Protein AF-A0A376FB75-F1 (afdb_monomer)

Radius of gyration: 23.33 Å; Cα contacts (8 Å, |Δi|>4): 50; chains: 1; bounding box: 31×39×54 Å

Nearest PDB structures (foldseek):
  7ae5-assembly1_E  TM=6.919E-01  e=5.314E-03  Sedimentibacter hydroxybenzoicus
  7ae5-assembly1_F  TM=6.878E-01  e=9.190E-03  Sedimentibacter hydroxybenzoicus
  7ae5-assembly1_B  TM=6.719E-01  e=8.014E-03  Sedimentibacter hydroxybenzoicus
  7ae5-assembly1_A  TM=6.728E-01  e=1.129E-02  Sedimentibacter hydroxybenzoicus
  5m1c-assembly1_A-2  TM=6.889E-01  e=2.002E-01  Escherichia coli CFT073

Structure (mmCIF, N/CA/C/O backbone):
data_AF-A0A376FB75-F1
#
_entry.id   AF-A0A376FB75-F1
#
loop_
_atom_site.group_PDB
_atom_site.id
_atom_site.type_symbol
_atom_site.label_atom_id
_atom_site.label_alt_id
_atom_site.label_comp_id
_atom_site.label_asym_id
_atom_site.label_entity_id
_atom_site.label_seq_id
_atom_site.pdbx_PDB_ins_code
_atom_site.Cartn_x
_atom_site.Cartn_y
_atom_site.Cartn_z
_atom_site.occupancy
_atom_site.B_iso_or_equiv
_atom_site.auth_seq_id
_atom_site.auth_comp_id
_atom_site.auth_asym_id
_atom_site.auth_atom_id
_atom_site.pdbx_PDB_model_num
ATOM 1 N N . MET A 1 1 ? 4.539 -4.148 -13.757 1.00 88.12 1 MET A N 1
ATOM 2 C CA . MET A 1 1 ? 4.845 -4.463 -15.175 1.00 88.12 1 MET A CA 1
ATOM 3 C C . MET A 1 1 ? 5.404 -3.205 -15.816 1.00 88.12 1 MET A C 1
ATOM 5 O O . MET A 1 1 ? 4.843 -2.147 -15.571 1.00 88.12 1 MET A O 1
ATOM 9 N N . GLN A 1 2 ? 6.487 -3.295 -16.585 1.00 93.31 2 GLN A N 1
ATOM 10 C CA . GLN A 1 2 ? 7.083 -2.145 -17.273 1.00 93.31 2 GLN A CA 1
ATOM 11 C C . GLN A 1 2 ? 6.862 -2.278 -18.781 1.00 93.31 2 GLN A C 1
ATOM 13 O O . GLN A 1 2 ? 7.119 -3.340 -19.344 1.00 93.31 2 GLN A O 1
ATOM 18 N N . LEU A 1 3 ? 6.364 -1.217 -19.412 1.00 95.12 3 LEU A N 1
ATOM 19 C CA . LEU A 1 3 ? 6.197 -1.106 -20.856 1.00 95.12 3 LEU A CA 1
ATOM 20 C C . LEU A 1 3 ? 7.256 -0.136 -21.375 1.00 95.12 3 LEU A C 1
ATOM 22 O O . LEU A 1 3 ? 7.147 1.060 -21.084 1.00 95.12 3 LEU A O 1
ATOM 26 N N . PRO A 1 4 ? 8.278 -0.621 -22.092 1.00 95.38 4 PRO A N 1
ATOM 27 C CA . PRO A 1 4 ? 9.358 0.238 -22.532 1.00 95.38 4 PRO A CA 1
ATOM 28 C C . PRO A 1 4 ? 8.980 1.085 -23.754 1.00 95.38 4 PRO A C 1
ATOM 30 O O . PRO A 1 4 ? 8.109 0.692 -24.531 1.00 95.38 4 PRO A O 1
ATOM 33 N N . ASN A 1 5 ? 9.686 2.199 -23.961 1.00 94.56 5 ASN A N 1
ATOM 34 C CA . ASN A 1 5 ? 9.630 3.023 -25.183 1.00 94.56 5 ASN A CA 1
ATOM 35 C C . ASN A 1 5 ? 8.231 3.538 -25.563 1.00 94.56 5 ASN A C 1
ATOM 37 O O . ASN A 1 5 ? 7.829 3.510 -26.729 1.00 94.56 5 ASN A O 1
ATOM 41 N N . MET A 1 6 ? 7.471 4.010 -24.583 1.00 95.75 6 MET A N 1
ATOM 42 C CA . MET A 1 6 ? 6.119 4.503 -24.809 1.00 95.75 6 MET A CA 1
ATOM 43 C C . MET A 1 6 ? 6.093 6.023 -24.963 1.00 95.75 6 MET A C 1
ATOM 45 O O . MET A 1 6 ? 6.855 6.744 -24.321 1.00 95.75 6 MET A O 1
ATOM 49 N N . SER A 1 7 ? 5.143 6.527 -25.752 1.00 95.12 7 SER A N 1
ATOM 50 C CA . SER A 1 7 ? 4.975 7.967 -25.950 1.00 95.12 7 SER A CA 1
ATOM 51 C C . SER A 1 7 ? 4.593 8.698 -24.656 1.00 95.12 7 SER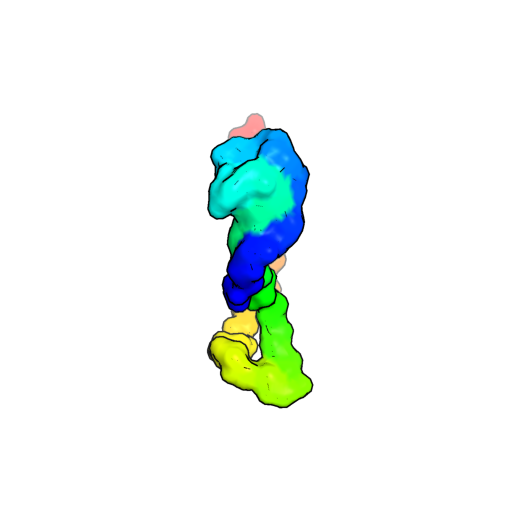 A C 1
ATOM 53 O O . SER A 1 7 ? 3.752 8.240 -23.865 1.00 95.12 7 SER A O 1
ATOM 55 N N . VAL A 1 8 ? 5.176 9.873 -24.465 1.00 94.06 8 VAL A N 1
ATOM 56 C CA . VAL A 1 8 ? 4.873 10.855 -23.421 1.00 94.06 8 VAL A CA 1
ATOM 57 C C . VAL A 1 8 ? 4.975 12.263 -24.021 1.00 94.06 8 VAL A C 1
ATOM 59 O O . VAL A 1 8 ? 5.226 12.425 -25.211 1.00 94.06 8 VAL A O 1
ATOM 62 N N . LEU A 1 9 ? 4.708 13.294 -23.226 1.00 92.75 9 LEU A N 1
ATOM 63 C CA . LEU A 1 9 ? 4.900 14.675 -23.647 1.00 92.75 9 LEU A CA 1
ATOM 64 C C . LEU A 1 9 ? 6.388 14.943 -23.935 1.00 92.75 9 LEU A C 1
ATOM 66 O O . LEU A 1 9 ? 7.232 14.655 -23.096 1.00 92.75 9 LEU A O 1
ATOM 70 N N . GLU A 1 10 ? 6.694 15.570 -25.073 1.00 89.81 10 GLU A N 1
ATOM 71 C CA . GLU A 1 10 ? 8.066 15.951 -25.475 1.00 89.81 10 GLU A CA 1
ATOM 72 C C . GLU A 1 10 ? 8.797 16.827 -24.444 1.00 89.81 10 GLU A C 1
ATOM 74 O O . GLU A 1 10 ? 10.018 16.805 -24.343 1.00 89.81 10 GLU A O 1
ATOM 79 N N . LEU A 1 11 ? 8.041 17.603 -23.664 1.00 92.25 11 LEU A N 1
ATOM 80 C CA . LEU A 1 11 ? 8.558 18.486 -22.619 1.00 92.25 11 LEU A CA 1
ATOM 81 C C . LEU A 1 11 ? 8.744 17.791 -21.265 1.00 92.25 11 LEU A C 1
ATOM 83 O O . LEU A 1 11 ? 9.094 18.466 -20.300 1.00 92.25 11 LEU A O 1
ATOM 87 N N . ASP A 1 12 ? 8.480 16.486 -21.163 1.00 90.12 12 ASP A N 1
ATOM 88 C CA . ASP A 1 12 ? 8.766 15.727 -19.949 1.00 90.12 12 ASP A CA 1
ATOM 89 C C . ASP A 1 12 ? 10.291 15.623 -19.760 1.00 90.12 12 ASP A C 1
ATOM 91 O O . ASP A 1 12 ? 10.953 14.909 -20.523 1.00 90.12 12 ASP A O 1
ATOM 95 N N . PRO A 1 13 ? 10.874 16.298 -18.749 1.00 89.81 13 PRO A N 1
ATOM 96 C CA . PRO A 1 13 ? 12.319 16.298 -18.536 1.00 89.81 13 PRO A CA 1
ATOM 97 C C . PRO A 1 13 ? 12.858 14.928 -18.099 1.00 89.81 13 PRO A C 1
ATOM 99 O O . PRO A 1 13 ? 14.071 14.730 -18.099 1.00 89.81 13 PRO A O 1
ATOM 102 N N . GLY A 1 14 ? 11.982 13.995 -17.706 1.00 87.69 14 GLY A N 1
ATOM 103 C CA . GLY A 1 14 ? 12.334 12.612 -17.392 1.00 87.69 14 GLY A CA 1
ATOM 104 C C . GLY A 1 14 ? 12.340 11.673 -18.603 1.00 87.69 14 GLY A C 1
ATOM 105 O O . GLY A 1 14 ? 12.679 10.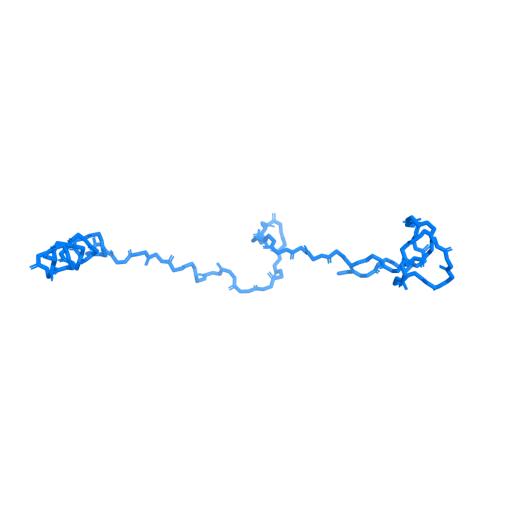501 -18.445 1.00 87.69 14 GLY A O 1
ATOM 106 N N . SER A 1 15 ? 11.960 12.150 -19.794 1.00 90.06 15 SER A N 1
ATOM 107 C CA . SER A 1 15 ? 11.971 11.360 -21.031 1.00 90.06 15 SER A CA 1
ATOM 108 C C . SER A 1 15 ? 13.352 11.357 -21.696 1.00 90.06 15 SER A C 1
ATOM 110 O O . SER A 1 15 ? 14.061 12.364 -21.712 1.00 90.06 15 SER A O 1
ATOM 112 N N . SER A 1 16 ? 13.764 10.204 -22.224 1.00 87.69 16 SER A N 1
ATOM 113 C CA . SER A 1 16 ? 14.996 10.070 -23.004 1.00 87.69 16 SER A CA 1
ATOM 114 C C . SER A 1 16 ? 14.879 8.869 -23.946 1.00 87.69 16 SER A C 1
ATOM 116 O O . SER A 1 16 ? 14.887 7.731 -23.468 1.00 87.69 16 SER A O 1
ATOM 118 N N . PRO A 1 17 ? 14.791 9.079 -25.274 1.00 90.62 17 PRO A N 1
ATOM 119 C CA . PRO A 1 17 ? 14.723 10.363 -25.994 1.00 90.62 17 PRO A CA 1
ATOM 120 C C . PRO A 1 17 ? 13.506 11.232 -25.623 1.00 90.62 17 PRO A C 1
ATOM 122 O O . PRO A 1 17 ? 12.559 10.732 -25.020 1.00 90.62 17 PRO A O 1
ATOM 125 N N . ALA A 1 18 ? 13.525 12.520 -25.992 1.00 92.75 18 ALA A N 1
ATOM 126 C CA . ALA A 1 18 ? 12.395 13.425 -25.755 1.00 92.75 18 ALA A CA 1
ATOM 127 C C . ALA A 1 18 ? 11.082 12.805 -26.268 1.00 92.75 18 ALA A C 1
ATOM 129 O O . ALA A 1 18 ? 11.060 12.172 -27.326 1.00 92.75 18 ALA A O 1
ATOM 130 N N . GLY A 1 19 ? 10.030 12.890 -25.451 1.00 93.12 19 GLY A N 1
ATOM 131 C CA . GLY A 1 19 ? 8.715 12.333 -25.779 1.00 93.12 19 GLY A CA 1
ATOM 132 C C . GLY A 1 19 ? 8.603 10.814 -25.664 1.00 93.12 19 GLY A C 1
ATOM 133 O O . GLY A 1 19 ? 7.530 10.266 -25.922 1.00 93.12 19 GLY A O 1
ATOM 134 N N . ILE A 1 20 ? 9.656 10.116 -25.223 1.00 94.81 20 ILE A N 1
ATOM 135 C CA . ILE A 1 20 ? 9.667 8.663 -25.026 1.00 94.81 20 ILE A CA 1
ATOM 136 C C . ILE A 1 20 ? 10.110 8.314 -23.60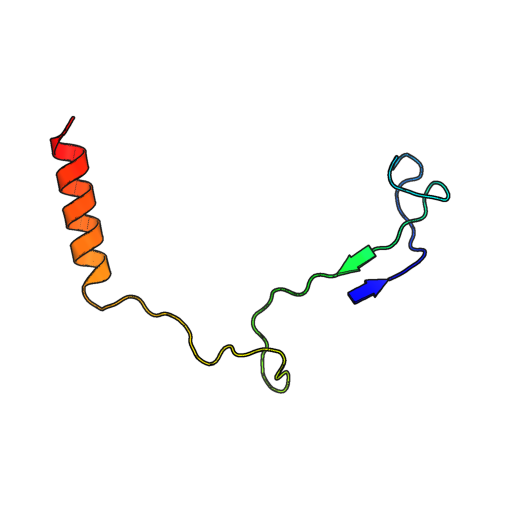1 1.00 94.81 20 ILE A C 1
ATOM 138 O O . ILE A 1 20 ? 11.148 8.756 -23.112 1.00 94.81 20 ILE A O 1
ATOM 142 N N . THR A 1 21 ? 9.317 7.489 -22.920 1.00 95.00 21 THR A N 1
ATOM 143 C CA . THR A 1 21 ? 9.647 6.980 -21.585 1.00 95.00 21 THR A CA 1
ATOM 144 C C . THR A 1 21 ? 9.060 5.594 -21.353 1.00 95.00 21 THR A C 1
ATOM 146 O O . THR A 1 21 ? 8.109 5.172 -22.018 1.00 95.00 21 THR A O 1
ATOM 149 N N . ASP A 1 22 ? 9.593 4.891 -20.366 1.00 94.50 22 ASP A N 1
ATOM 150 C CA . ASP A 1 22 ? 9.033 3.627 -19.917 1.00 94.50 22 ASP A CA 1
ATOM 151 C C . ASP A 1 22 ? 7.838 3.886 -18.994 1.00 94.50 22 ASP A C 1
ATOM 153 O O . ASP A 1 22 ? 7.879 4.732 -18.100 1.00 94.50 22 ASP A O 1
ATOM 157 N N . LYS A 1 23 ? 6.752 3.134 -19.178 1.00 93.25 23 LYS A N 1
ATOM 158 C CA . LYS A 1 23 ? 5.571 3.223 -18.311 1.00 93.25 23 LYS A CA 1
ATOM 159 C C . LYS A 1 23 ? 5.552 2.062 -17.335 1.00 93.25 23 LYS A C 1
ATOM 161 O O . LYS A 1 23 ? 5.595 0.899 -17.732 1.00 93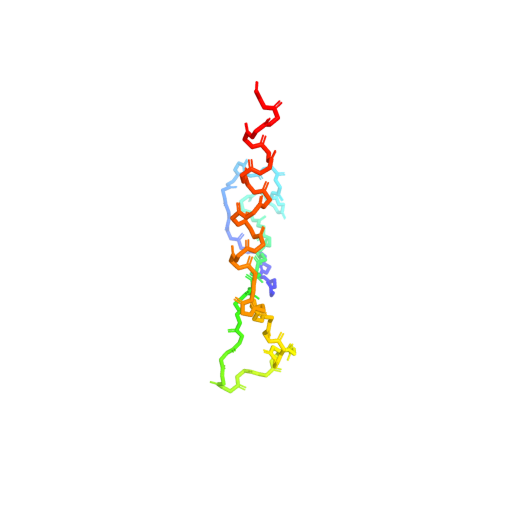.25 23 LYS A O 1
ATOM 166 N N . LEU A 1 24 ? 5.438 2.375 -16.050 1.00 94.31 24 LEU A N 1
ATOM 167 C CA . LEU A 1 24 ? 5.266 1.388 -14.994 1.00 94.31 24 LEU A CA 1
ATOM 168 C C . LEU A 1 24 ? 3.779 1.249 -14.654 1.00 94.31 24 LEU A C 1
ATOM 170 O O . LEU A 1 24 ? 3.149 2.195 -14.191 1.00 94.31 24 LEU A O 1
ATOM 174 N N . ILE A 1 25 ? 3.232 0.049 -14.840 1.00 93.12 25 ILE A N 1
ATOM 175 C CA . ILE A 1 25 ? 1.920 -0.325 -14.313 1.00 93.12 25 ILE A CA 1
ATOM 176 C C . ILE A 1 25 ? 2.124 -0.988 -12.956 1.00 93.12 25 ILE A C 1
ATOM 178 O O . ILE A 1 25 ? 2.754 -2.054 -12.856 1.00 93.12 25 ILE A O 1
ATOM 182 N N . ILE A 1 26 ? 1.558 -0.353 -11.934 1.00 92.44 26 ILE A N 1
ATOM 183 C CA . ILE A 1 26 ? 1.432 -0.890 -10.584 1.00 92.44 26 ILE A CA 1
ATOM 184 C C . ILE A 1 26 ? -0.021 -1.316 -10.411 1.00 92.44 26 ILE A C 1
ATOM 186 O O . ILE A 1 26 ? -0.913 -0.485 -10.264 1.00 92.44 26 ILE A O 1
ATOM 190 N N . ASP A 1 27 ? -0.245 -2.622 -10.458 1.00 88.62 27 ASP A N 1
ATOM 191 C CA . ASP A 1 27 ? -1.518 -3.223 -10.083 1.00 88.62 27 ASP A CA 1
ATOM 192 C C . ASP A 1 27 ? -1.464 -3.538 -8.585 1.00 88.62 27 ASP A C 1
ATOM 194 O O . ASP A 1 27 ? -0.796 -4.482 -8.166 1.00 88.62 27 ASP A O 1
ATOM 198 N N . ALA A 1 28 ? -2.096 -2.680 -7.784 1.00 88.12 28 ALA A N 1
ATOM 199 C CA . ALA A 1 28 ? -2.197 -2.809 -6.329 1.00 88.12 28 ALA A CA 1
ATOM 200 C C . ALA A 1 28 ? -3.605 -3.243 -5.887 1.00 88.12 28 ALA A C 1
ATOM 202 O O . ALA A 1 28 ? -4.010 -2.998 -4.750 1.00 88.12 28 ALA A O 1
ATOM 203 N N . THR A 1 29 ? -4.379 -3.840 -6.793 1.00 86.12 29 THR A N 1
ATOM 204 C CA . THR A 1 29 ? -5.701 -4.367 -6.461 1.00 86.12 29 THR A CA 1
ATOM 205 C C . THR A 1 29 ? -5.573 -5.689 -5.705 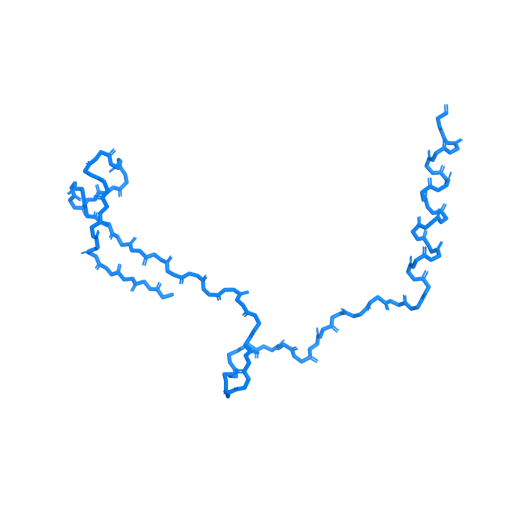1.00 86.12 29 THR A C 1
ATOM 207 O O . THR A 1 29 ? -4.581 -6.409 -5.830 1.00 86.12 29 THR A O 1
ATOM 210 N N . THR A 1 30 ? -6.562 -6.010 -4.872 1.00 84.00 30 THR A N 1
ATOM 211 C CA . THR A 1 30 ? -6.657 -7.351 -4.290 1.00 84.00 30 THR A CA 1
ATOM 212 C C . THR A 1 30 ? -7.029 -8.337 -5.406 1.00 84.00 30 THR A C 1
ATOM 214 O O . THR A 1 30 ? -8.049 -8.123 -6.064 1.00 84.00 30 THR A O 1
ATOM 217 N N . PRO A 1 31 ? -6.246 -9.404 -5.629 1.00 85.94 31 PRO A N 1
ATOM 218 C CA . PRO A 1 31 ? -6.531 -10.404 -6.648 1.00 85.94 31 PRO A CA 1
ATOM 219 C C . PRO A 1 31 ? -7.894 -11.063 -6.441 1.00 85.94 31 PRO A C 1
ATOM 221 O O . PRO A 1 31 ? -8.305 -11.348 -5.314 1.00 85.94 31 PRO A O 1
ATOM 224 N N . VAL A 1 32 ? -8.566 -11.359 -7.550 1.00 86.12 32 VAL A N 1
ATOM 225 C CA . VAL A 1 32 ? -9.801 -12.148 -7.590 1.00 86.12 32 VAL A CA 1
ATOM 226 C C . VAL A 1 32 ? -9.513 -13.447 -8.335 1.00 86.12 32 VAL A C 1
ATOM 228 O O . VAL A 1 32 ? -8.764 -13.453 -9.312 1.00 86.12 32 VAL A O 1
ATOM 231 N N . ALA A 1 33 ? -10.113 -14.555 -7.887 1.00 85.31 33 ALA A N 1
ATOM 232 C CA . ALA A 1 33 ? -9.941 -15.858 -8.523 1.00 85.31 33 ALA A CA 1
ATOM 233 C C . ALA A 1 33 ? -10.179 -15.774 -10.051 1.00 85.31 33 ALA A C 1
ATOM 235 O O . ALA A 1 33 ? -11.157 -15.153 -10.475 1.00 85.31 33 ALA A O 1
ATOM 236 N N . PRO A 1 34 ? -9.319 -16.386 -10.888 1.00 89.44 34 PRO A N 1
ATOM 237 C CA . PRO A 1 34 ? -8.285 -17.371 -10.551 1.00 89.44 34 PRO A CA 1
ATOM 238 C C . PRO A 1 34 ? -6.899 -16.778 -10.233 1.00 89.44 34 PRO A C 1
ATOM 240 O O . PRO A 1 34 ? -5.941 -17.538 -10.131 1.00 89.44 34 PRO A O 1
ATOM 243 N N . ASP A 1 35 ? -6.756 -15.456 -10.110 1.00 86.00 35 ASP A N 1
ATOM 244 C CA . ASP A 1 35 ? -5.469 -14.837 -9.785 1.00 86.00 35 ASP A CA 1
ATOM 245 C C . ASP A 1 35 ? -5.054 -15.170 -8.342 1.00 86.00 35 ASP A C 1
ATOM 247 O O . ASP A 1 35 ? -5.756 -14.845 -7.385 1.00 86.00 35 ASP A O 1
ATOM 251 N N . THR A 1 36 ? -3.912 -15.844 -8.195 1.00 83.69 36 THR A N 1
ATOM 252 C CA . THR A 1 36 ? -3.357 -16.283 -6.906 1.00 83.69 36 THR A CA 1
ATOM 253 C C . THR A 1 36 ? -2.067 -15.553 -6.540 1.00 83.69 36 THR A C 1
ATOM 255 O O . THR A 1 36 ? -1.291 -16.049 -5.721 1.00 83.69 36 THR A O 1
ATOM 258 N N . ARG A 1 37 ? -1.763 -14.415 -7.180 1.00 85.12 37 ARG A N 1
ATOM 259 C CA . ARG A 1 37 ? -0.613 -13.588 -6.790 1.00 85.12 37 ARG A CA 1
ATOM 260 C C . ARG A 1 37 ? -0.812 -13.128 -5.339 1.00 85.12 37 ARG A C 1
ATOM 262 O O . ARG A 1 37 ? -1.873 -12.630 -5.020 1.00 85.12 37 ARG A O 1
ATOM 269 N N . GLY A 1 38 ? 0.191 -13.273 -4.468 1.00 77.56 38 GLY A N 1
ATOM 270 C CA . GLY A 1 38 ? 0.169 -12.793 -3.072 1.00 77.56 38 GLY A CA 1
ATOM 271 C C . GLY A 1 38 ? -0.648 -13.625 -2.063 1.00 77.56 38 GLY A C 1
ATOM 272 O O . GLY A 1 38 ? -1.275 -14.625 -2.396 1.00 77.56 38 GLY A O 1
ATOM 273 N N . HIS A 1 39 ? -0.612 -13.210 -0.790 1.00 76.31 39 HIS A N 1
ATOM 274 C CA . HIS A 1 39 ? -1.291 -13.870 0.335 1.00 76.31 39 HIS A CA 1
ATOM 275 C C . HIS A 1 39 ? -2.356 -12.947 0.941 1.00 76.31 39 HIS A C 1
ATOM 277 O O . HIS A 1 39 ? -2.128 -12.280 1.945 1.00 76.31 39 HIS A O 1
ATOM 283 N N . TYR A 1 40 ? -3.536 -12.914 0.322 1.00 75.94 40 TYR A N 1
ATOM 284 C CA . TYR A 1 40 ? -4.654 -12.046 0.727 1.00 75.94 40 TYR A CA 1
ATOM 285 C C . TYR A 1 40 ? -5.679 -12.751 1.627 1.00 75.94 40 TYR A C 1
ATOM 287 O O . TYR A 1 40 ? -6.753 -12.225 1.900 1.00 75.94 40 TYR A O 1
ATOM 295 N N . SER A 1 41 ? -5.350 -13.949 2.113 1.00 74.75 41 SER A N 1
ATOM 296 C CA . SER A 1 41 ? -6.210 -14.760 2.982 1.00 74.75 41 SER A CA 1
ATOM 297 C C . SER A 1 41 ? -6.291 -14.256 4.425 1.00 74.75 41 SER A C 1
ATOM 299 O O . SER A 1 41 ? -7.007 -14.845 5.229 1.00 74.75 41 SER A O 1
ATOM 301 N N . GLN A 1 42 ?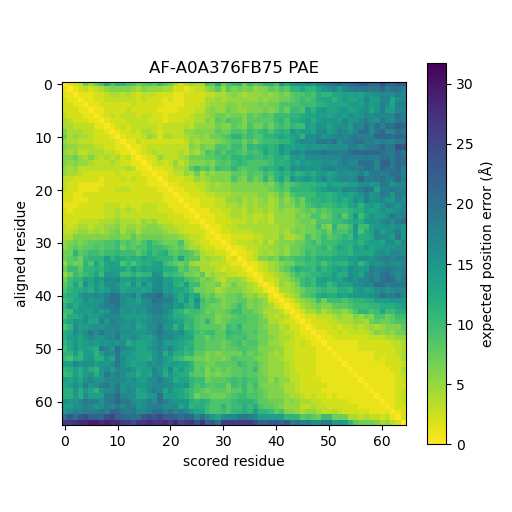 -5.546 -13.203 4.772 1.00 77.12 42 GLN A N 1
ATOM 302 C CA . GLN A 1 42 ? -5.537 -12.591 6.102 1.00 77.12 42 GLN A CA 1
ATOM 303 C C . GLN A 1 42 ? -6.024 -11.137 6.038 1.00 77.12 42 GLN A C 1
ATOM 305 O O . GLN A 1 42 ? -5.241 -10.213 6.265 1.00 77.12 42 GLN A O 1
ATOM 310 N N . PRO A 1 43 ? -7.305 -10.895 5.713 1.00 76.88 43 PRO A N 1
ATOM 311 C CA . PRO A 1 43 ? -7.874 -9.577 5.926 1.00 76.88 43 PRO A CA 1
ATOM 312 C C . PRO A 1 43 ? -7.871 -9.275 7.429 1.00 76.88 43 PRO A C 1
ATOM 314 O O . PRO A 1 43 ? -8.255 -10.117 8.243 1.00 76.88 43 PRO A O 1
ATOM 317 N N . VAL A 1 44 ? -7.448 -8.070 7.801 1.00 83.06 44 VAL A N 1
ATOM 318 C CA . VAL A 1 44 ? -7.632 -7.583 9.169 1.00 83.06 44 VAL A CA 1
ATOM 319 C C . VAL A 1 44 ? -9.075 -7.108 9.285 1.00 83.06 44 VAL A C 1
ATOM 321 O O . VAL A 1 44 ? -9.531 -6.300 8.478 1.00 83.06 44 VAL A O 1
ATOM 324 N N . GLN A 1 45 ? -9.797 -7.641 10.263 1.00 86.50 45 GLN A N 1
ATOM 325 C CA . GLN A 1 45 ? -11.090 -7.111 10.675 1.00 86.50 45 GLN A CA 1
ATOM 326 C C . GLN A 1 45 ? -10.904 -6.369 11.988 1.00 86.50 45 GLN A C 1
ATOM 328 O O . GLN A 1 45 ? -10.113 -6.787 12.838 1.00 86.50 45 GLN A O 1
ATOM 333 N N . ASP A 1 46 ? -11.648 -5.283 12.151 1.00 90.12 46 ASP A N 1
ATOM 334 C CA . ASP A 1 46 ? -11.718 -4.614 13.437 1.00 90.12 46 ASP A CA 1
ATOM 335 C C . ASP A 1 46 ? -12.262 -5.582 14.489 1.00 90.12 46 ASP A C 1
ATOM 337 O O . ASP A 1 46 ? -13.225 -6.317 14.247 1.00 90.12 46 ASP A O 1
ATOM 341 N N . LEU A 1 47 ? -11.656 -5.567 15.677 1.00 91.25 47 LEU A N 1
ATOM 342 C CA . LEU A 1 47 ? -12.248 -6.230 16.828 1.00 91.25 47 LEU A CA 1
ATOM 343 C C . LEU A 1 47 ? -13.620 -5.597 17.128 1.00 91.25 47 LEU A C 1
ATOM 345 O O . LEU A 1 47 ? -13.796 -4.391 16.917 1.00 91.25 47 LEU A O 1
ATOM 349 N N . PRO A 1 48 ? -14.596 -6.364 17.646 1.00 92.62 48 PRO A N 1
ATOM 350 C CA . PRO A 1 48 ? -15.930 -5.840 17.945 1.00 92.62 48 PRO A CA 1
ATOM 351 C C . PRO A 1 48 ? -15.920 -4.564 18.808 1.00 92.62 48 PRO A C 1
ATOM 353 O O . PRO A 1 48 ? -16.764 -3.684 18.643 1.00 92.62 48 PRO A O 1
ATOM 356 N N . GLU A 1 49 ? -14.946 -4.432 19.708 1.00 96.12 49 GLU A N 1
ATOM 357 C CA . GLU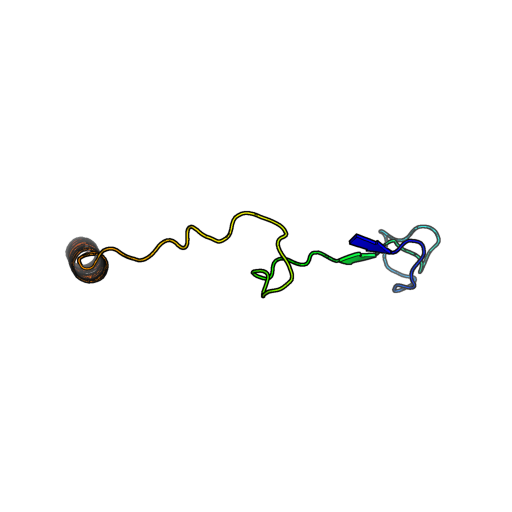 A 1 49 ? -14.788 -3.300 20.618 1.00 96.12 49 GLU A CA 1
ATOM 358 C C . GLU A 1 49 ? -14.080 -2.071 20.024 1.00 96.12 49 GLU A C 1
ATOM 360 O O . GLU A 1 49 ? -14.054 -1.025 20.679 1.00 96.12 49 GLU A O 1
ATOM 365 N N . THR A 1 50 ? -13.516 -2.150 18.811 1.00 96.38 50 THR A N 1
ATOM 366 C CA . THR A 1 50 ? -12.721 -1.061 18.208 1.00 96.38 50 THR A CA 1
ATOM 367 C C . THR A 1 50 ? -13.484 0.262 18.203 1.00 96.38 50 THR A C 1
ATOM 369 O O . THR A 1 50 ? -12.937 1.302 18.578 1.00 96.38 50 THR A O 1
ATOM 372 N N . LYS A 1 51 ? -14.778 0.227 17.861 1.00 94.75 51 LYS A N 1
ATOM 373 C CA . LYS A 1 51 ? -15.633 1.420 17.845 1.00 94.75 51 LY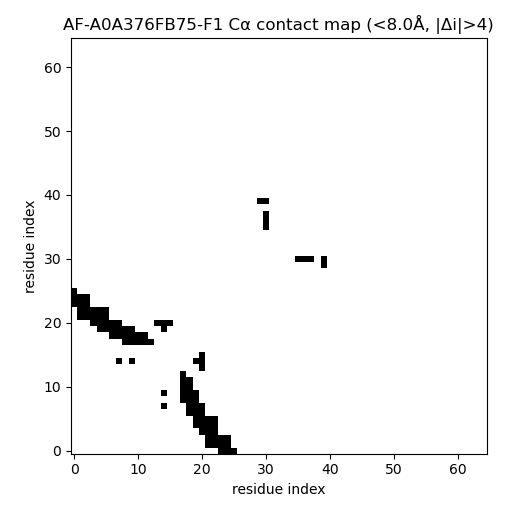S A CA 1
ATOM 374 C C . LYS A 1 51 ? -15.758 2.063 19.230 1.00 94.75 51 LYS A C 1
ATOM 376 O O . LYS A 1 51 ? -15.609 3.275 19.356 1.00 94.75 51 LYS A O 1
ATOM 381 N N . ALA A 1 52 ? -15.979 1.254 20.265 1.00 96.88 52 ALA A N 1
ATOM 382 C CA . ALA A 1 52 ? -16.131 1.749 21.632 1.00 96.88 52 ALA A CA 1
ATOM 383 C C . ALA A 1 52 ? -14.835 2.395 22.147 1.00 96.88 52 ALA A C 1
ATOM 385 O O . ALA A 1 52 ? -14.865 3.424 22.825 1.00 96.88 52 ALA A O 1
ATOM 386 N N . TRP A 1 53 ? -13.680 1.821 21.799 1.00 97.06 53 TRP A N 1
ATOM 387 C CA . TRP A 1 53 ? -12.387 2.405 22.143 1.00 97.06 53 TRP A CA 1
ATOM 388 C C . TRP A 1 53 ? -12.116 3.709 21.399 1.00 97.06 53 TRP A C 1
ATOM 390 O O . TRP A 1 53 ? -11.671 4.667 22.032 1.00 97.06 53 TRP A O 1
ATOM 400 N N . ALA A 1 54 ? -12.423 3.774 20.102 1.00 96.94 54 ALA A N 1
ATOM 401 C CA . ALA A 1 54 ? -12.299 5.003 19.324 1.00 96.94 54 ALA A CA 1
ATOM 402 C C . ALA A 1 54 ? -13.120 6.141 19.953 1.00 96.94 54 ALA A C 1
ATOM 404 O O . ALA A 1 54 ? -12.570 7.197 20.255 1.00 96.94 54 ALA A O 1
ATOM 405 N N . GLU A 1 55 ? -14.396 5.893 20.260 1.00 97.62 55 GLU A N 1
ATOM 406 C CA . GLU A 1 55 ? -15.285 6.875 20.898 1.00 97.62 55 GLU A CA 1
ATOM 407 C C . GLU A 1 55 ? -14.743 7.353 22.252 1.00 97.62 55 GLU A C 1
ATOM 409 O O . GLU A 1 55 ? -14.685 8.557 22.524 1.00 97.62 55 GLU A O 1
ATOM 414 N N . LYS A 1 56 ? -14.278 6.420 23.091 1.00 97.44 56 LYS A N 1
ATOM 415 C CA . LYS A 1 56 ? -13.712 6.735 24.407 1.00 97.44 56 LYS A CA 1
ATOM 416 C C . LYS A 1 56 ? -12.464 7.610 24.302 1.00 97.44 56 LYS A C 1
ATOM 418 O O . LYS A 1 56 ? -12.330 8.578 25.049 1.00 97.44 56 LYS A O 1
ATOM 423 N N . LEU A 1 57 ? -11.552 7.280 23.389 1.00 97.31 57 LEU A N 1
ATOM 424 C CA . LEU A 1 57 ? -10.319 8.040 23.185 1.00 97.31 57 LEU A CA 1
ATOM 425 C C . LEU A 1 57 ? -10.608 9.439 22.632 1.00 97.31 57 LEU A C 1
ATOM 427 O O . LEU A 1 57 ? -10.030 10.414 23.114 1.00 97.31 57 LEU A O 1
ATOM 431 N N . THR A 1 58 ? -11.543 9.562 21.687 1.00 97.56 58 THR A N 1
ATOM 432 C CA . THR A 1 58 ? -11.978 10.860 21.157 1.00 97.56 58 THR A CA 1
ATOM 433 C C . THR A 1 58 ? -12.572 11.746 22.255 1.00 97.56 58 THR A C 1
ATOM 435 O O . THR A 1 58 ? -12.212 12.919 22.347 1.00 97.56 58 THR A O 1
ATOM 438 N N . ALA A 1 59 ? -13.411 11.196 23.139 1.00 97.62 59 ALA A N 1
ATOM 439 C CA . ALA A 1 59 ? -13.975 11.944 24.265 1.00 97.62 59 ALA A CA 1
ATOM 440 C C . ALA A 1 59 ? -12.895 12.425 25.252 1.00 97.62 59 ALA A C 1
ATOM 442 O O . ALA A 1 59 ? -12.930 13.569 25.707 1.00 97.62 59 ALA A O 1
ATOM 443 N N . MET A 1 60 ? -11.900 11.581 25.550 1.00 97.62 60 MET A N 1
ATOM 444 C CA . MET A 1 60 ? -10.770 11.959 26.407 1.00 97.62 60 MET A CA 1
ATOM 445 C C . MET A 1 60 ? -9.926 13.087 25.806 1.00 97.62 60 MET A C 1
ATOM 447 O O . MET A 1 60 ? -9.436 13.932 26.550 1.00 97.62 60 MET A O 1
ATOM 451 N N . LEU A 1 61 ? -9.739 13.104 24.483 1.00 97.38 61 LEU A N 1
ATOM 452 C CA . LEU A 1 61 ? -9.022 14.177 23.792 1.00 97.38 61 LEU A CA 1
ATOM 453 C C . LEU A 1 61 ? -9.802 15.495 23.829 1.00 97.38 61 LEU A C 1
ATOM 455 O O . LEU A 1 61 ? -9.207 16.534 24.098 1.00 97.38 61 LEU A O 1
ATOM 459 N N . ALA A 1 62 ? -11.118 15.451 23.611 1.00 95.75 62 ALA A N 1
ATOM 460 C CA . ALA A 1 62 ? -11.972 16.637 23.665 1.00 95.75 62 ALA A CA 1
ATOM 461 C C . ALA A 1 62 ? -12.002 17.271 25.066 1.00 95.75 62 ALA A C 1
ATOM 463 O O . ALA A 1 62 ? -11.967 18.487 25.186 1.00 95.75 62 ALA A O 1
ATOM 464 N N . ALA A 1 63 ? -11.991 16.455 26.124 1.00 94.75 63 ALA A N 1
ATOM 465 C CA . ALA A 1 63 ? -11.975 16.924 27.512 1.00 94.75 63 ALA A CA 1
ATOM 466 C C . ALA A 1 63 ? -10.633 17.537 27.971 1.00 94.75 63 ALA A C 1
ATOM 468 O O . ALA A 1 63 ? -10.527 17.982 29.112 1.00 94.75 63 ALA A O 1
ATOM 469 N N . ARG A 1 64 ? -9.588 17.506 27.129 1.00 88.75 64 ARG A N 1
ATOM 470 C CA . ARG A 1 64 ? -8.286 18.143 27.401 1.00 88.75 64 ARG A CA 1
ATOM 471 C C . ARG A 1 64 ? -8.174 19.567 26.843 1.00 88.75 64 ARG A C 1
ATOM 473 O O . ARG A 1 64 ? -7.146 20.197 27.089 1.00 88.75 64 ARG A O 1
ATOM 480 N N . GLN A 1 65 ? -9.161 20.028 26.073 1.00 59.06 65 GLN A N 1
ATOM 481 C CA . GLN A 1 65 ? -9.291 21.425 25.640 1.00 59.06 65 GLN A CA 1
ATOM 482 C C . GLN A 1 65 ? -10.060 2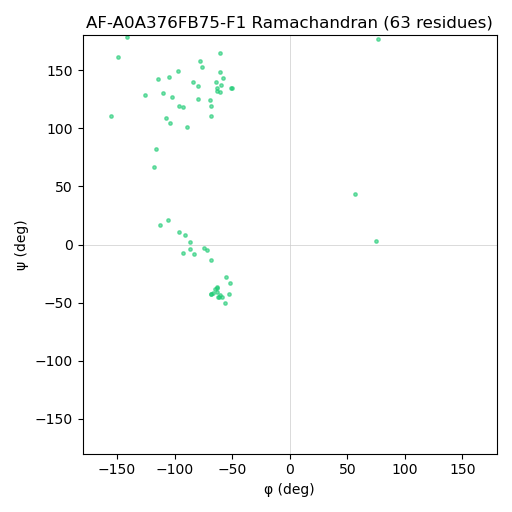2.229 26.687 1.00 59.06 65 GLN A C 1
ATOM 484 O O . GLN A 1 65 ? -9.708 23.415 26.859 1.00 59.06 65 GLN A O 1
#

Sequence (65 aa):
MQLPNMSVLELDPGSSPAGITDKLIIDATTPVAPDTRGHYSQPVQDLPETKAWAEKLTAMLAARQ

Secondary structure (DSSP, 8-state):
-EEEEEE--TT-TT-SSTTEEEEEP---SPP-TT---S--S------TTHHHHHHHHHHHHHTT-

Organism: Enterobacter asburiae (NCBI:txid61645)

Mean predicted aligned error: 8.83 Å

pLDDT: mean 90.08, std 7.17, range [59.06, 97.62]

Solvent-accessible surface area (backbone atoms only — not comparable to full-atom values): 4302 Å² total; per-residue (Å²): 92,77,45,72,79,32,84,54,60,60,84,41,86,86,31,73,60,71,20,23,34,68,46,76,52,83,84,85,69,84,68,55,86,90,52,70,76,78,86,78,89,72,74,88,71,80,59,92,59,49,63,62,53,52,53,53,53,52,51,56,56,61,74,72,112

Foldseek 3Di:
DKAAFDADAQPPPPDVPRRTGIDDDDDPDDDDPPDPPDDPVDDDDDDPCNVVVVVVVVVVVVVVD